Protein AF-A0A530H3G9-F1 (afdb_monomer_lite)

Radius of gyration: 14.87 Å; chains: 1; bounding box: 38×27×35 Å

Structure (mmCIF, N/CA/C/O backbone):
data_AF-A0A530H3G9-F1
#
_entry.id   AF-A0A530H3G9-F1
#
loop_
_atom_site.group_PDB
_atom_site.id
_atom_site.type_symbol
_atom_site.label_atom_id
_atom_site.label_alt_id
_atom_site.label_comp_id
_atom_site.label_asym_id
_atom_site.label_entity_id
_atom_site.label_seq_id
_atom_site.pdbx_PDB_ins_code
_atom_site.Cartn_x
_atom_site.Cartn_y
_atom_site.Cartn_z
_atom_site.occupancy
_atom_site.B_iso_or_equiv
_atom_site.auth_seq_id
_atom_site.auth_comp_id
_atom_site.auth_asym_id
_atom_site.auth_atom_id
_atom_site.pdbx_PDB_model_num
ATOM 1 N N . MET A 1 1 ? 5.678 10.263 -11.731 1.00 62.00 1 MET A N 1
ATOM 2 C CA . MET A 1 1 ? 5.203 8.860 -11.727 1.00 62.00 1 MET A CA 1
ATOM 3 C C . MET A 1 1 ? 6.324 7.965 -11.229 1.00 62.00 1 MET A C 1
ATOM 5 O O . MET A 1 1 ? 7.474 8.250 -11.547 1.00 62.00 1 MET A O 1
ATOM 9 N N . LEU A 1 2 ? 5.999 6.928 -10.451 1.00 82.12 2 LEU A N 1
ATOM 10 C CA . LEU A 1 2 ? 6.955 5.912 -9.997 1.00 82.12 2 LEU A CA 1
ATOM 11 C C . LEU A 1 2 ? 7.537 5.202 -11.234 1.00 82.12 2 LEU A C 1
ATOM 13 O O . LEU A 1 2 ? 6.800 4.539 -11.960 1.00 82.12 2 LEU A O 1
ATOM 17 N N . LYS A 1 3 ? 8.826 5.398 -11.529 1.00 88.44 3 LYS A N 1
ATOM 18 C CA . LYS A 1 3 ? 9.487 4.802 -12.702 1.00 88.44 3 LYS A CA 1
ATOM 19 C C . LYS A 1 3 ? 10.103 3.465 -12.292 1.00 88.44 3 LYS A C 1
ATOM 21 O O . LYS A 1 3 ? 11.010 3.434 -11.471 1.00 88.44 3 LYS A O 1
ATOM 26 N N . SER A 1 4 ? 9.616 2.366 -12.851 1.00 91.06 4 SER A N 1
ATOM 27 C CA . SER A 1 4 ? 10.079 1.018 -12.513 1.00 91.06 4 SER A CA 1
ATOM 28 C C . SER A 1 4 ? 9.763 0.048 -13.648 1.00 91.06 4 SER A C 1
ATOM 30 O O . SER A 1 4 ? 8.804 0.262 -14.388 1.00 91.06 4 SER A O 1
ATOM 32 N N . LYS A 1 5 ? 10.545 -1.029 -13.770 1.00 91.44 5 LYS A N 1
ATOM 33 C CA . LYS A 1 5 ? 10.174 -2.220 -14.547 1.00 91.44 5 LYS A CA 1
ATOM 34 C C . LYS A 1 5 ? 9.008 -2.991 -13.912 1.00 91.44 5 LYS A C 1
ATOM 36 O O . LYS A 1 5 ? 8.311 -3.710 -14.619 1.00 91.44 5 LYS A O 1
ATOM 41 N N . GLY A 1 6 ? 8.808 -2.859 -12.600 1.00 87.06 6 GLY A N 1
ATOM 42 C CA . GLY A 1 6 ? 7.686 -3.456 -11.879 1.00 87.06 6 GLY A CA 1
ATOM 43 C C . GLY A 1 6 ? 6.385 -2.660 -12.029 1.00 87.06 6 GLY A C 1
ATOM 44 O O . GLY A 1 6 ? 6.399 -1.437 -12.175 1.00 87.06 6 GLY A O 1
ATOM 45 N N . LEU A 1 7 ? 5.250 -3.359 -11.948 1.00 89.12 7 LEU A N 1
ATOM 46 C CA . LEU A 1 7 ? 3.914 -2.764 -12.008 1.00 89.12 7 LEU A CA 1
ATOM 47 C C . LEU A 1 7 ? 3.403 -2.435 -10.598 1.00 89.12 7 LEU A C 1
ATOM 49 O O . LEU A 1 7 ? 3.215 -3.327 -9.774 1.00 89.12 7 LEU A O 1
ATOM 53 N N . GLY A 1 8 ? 3.118 -1.160 -10.328 1.00 90.25 8 GLY A N 1
ATOM 54 C CA . GLY A 1 8 ? 2.407 -0.759 -9.112 1.00 90.25 8 GLY A CA 1
ATOM 55 C C . GLY A 1 8 ? 0.927 -1.128 -9.209 1.00 90.25 8 GLY A C 1
ATOM 56 O O . GLY A 1 8 ? 0.159 -0.386 -9.814 1.00 90.25 8 GLY A O 1
ATOM 57 N N . HIS A 1 9 ? 0.531 -2.278 -8.653 1.00 92.69 9 HIS A N 1
ATOM 58 C CA . HIS A 1 9 ? -0.836 -2.805 -8.792 1.00 92.69 9 HIS A CA 1
ATOM 59 C C . HIS A 1 9 ? -1.664 -2.805 -7.493 1.00 92.69 9 HIS A C 1
ATOM 61 O O . HIS A 1 9 ? -2.870 -3.077 -7.531 1.00 92.69 9 HIS A O 1
ATOM 67 N N . ASN A 1 10 ? -1.046 -2.459 -6.362 1.00 94.69 10 ASN A N 1
ATOM 68 C CA . ASN A 1 10 ? -1.729 -2.309 -5.079 1.00 94.69 10 ASN A CA 1
ATOM 69 C C . ASN A 1 10 ? -2.617 -1.059 -5.099 1.00 94.69 10 ASN A C 1
ATOM 71 O O . ASN A 1 10 ? -2.211 -0.007 -5.592 1.00 94.69 10 ASN A O 1
ATOM 75 N N . LYS A 1 11 ? -3.830 -1.177 -4.558 1.00 96.12 11 LYS A N 1
ATOM 76 C CA . LYS A 1 11 ? -4.822 -0.097 -4.498 1.00 96.12 11 LYS A CA 1
ATOM 77 C C . LYS A 1 11 ? -5.249 0.039 -3.051 1.00 96.12 11 LYS A C 1
ATOM 79 O O . LYS A 1 11 ? -5.915 -0.850 -2.529 1.00 96.12 11 LYS A O 1
ATOM 84 N N . PHE A 1 12 ? -4.814 1.106 -2.393 1.00 97.12 12 PHE A N 1
ATOM 85 C CA . PHE A 1 12 ? -5.149 1.328 -0.997 1.00 97.12 12 PHE A CA 1
ATOM 86 C C . PHE A 1 12 ? -5.112 2.808 -0.624 1.00 97.12 12 PHE A C 1
ATOM 88 O O . PHE A 1 12 ? -4.475 3.619 -1.296 1.00 97.12 12 PHE A O 1
ATOM 95 N N . VAL A 1 13 ? -5.773 3.133 0.483 1.00 97.25 13 VAL A N 1
ATOM 96 C CA . VAL A 1 13 ? -5.735 4.432 1.153 1.00 97.25 13 VAL A CA 1
ATOM 97 C C . VAL A 1 13 ? -5.529 4.178 2.638 1.00 97.25 13 VAL A C 1
ATOM 99 O O . VAL A 1 13 ? -6.323 3.476 3.262 1.00 97.25 13 VAL A O 1
ATOM 102 N N . VAL A 1 14 ? -4.467 4.747 3.204 1.00 98.12 14 VAL A N 1
ATOM 103 C CA . VAL A 1 14 ? -4.241 4.745 4.653 1.00 98.12 14 VAL A CA 1
ATOM 104 C C . VAL A 1 14 ? -4.884 5.992 5.240 1.00 98.12 14 VAL A C 1
ATOM 106 O O . VAL A 1 14 ? -4.514 7.109 4.881 1.00 98.12 14 VAL A O 1
ATOM 109 N N . VAL A 1 15 ? -5.821 5.803 6.162 1.00 97.88 15 VAL A N 1
ATOM 110 C CA . VAL A 1 15 ? -6.429 6.892 6.927 1.00 97.88 15 VAL A CA 1
ATOM 111 C C . VAL A 1 15 ? -5.671 7.016 8.241 1.00 97.88 15 VAL A C 1
ATOM 113 O O . VAL A 1 15 ? -5.586 6.056 9.011 1.00 97.88 15 VAL A O 1
ATOM 116 N N . SER A 1 16 ? -5.083 8.189 8.466 1.00 97.56 16 SER A N 1
ATOM 117 C CA . SER A 1 16 ? -4.332 8.503 9.683 1.00 97.56 16 SER A CA 1
ATOM 118 C C . SER A 1 16 ? -5.034 9.604 10.470 1.00 97.56 16 SER A C 1
ATOM 120 O O . SER A 1 16 ? -5.546 10.550 9.875 1.00 97.56 16 SER A O 1
ATOM 122 N N . GLU A 1 17 ? -5.019 9.490 11.792 1.00 97.06 17 GLU A N 1
ATOM 123 C CA . GLU A 1 17 ? -5.520 10.487 12.741 1.00 97.06 17 GLU A CA 1
ATOM 124 C C . GLU A 1 17 ? -4.336 10.924 13.605 1.00 97.06 17 GLU A C 1
ATOM 126 O O . GLU A 1 17 ? -3.624 10.073 14.136 1.00 97.06 17 GLU A O 1
ATOM 131 N N . ASP A 1 18 ? -4.064 12.230 13.670 1.00 95.94 18 ASP A N 1
ATOM 132 C CA . ASP A 1 18 ? -2.904 12.802 14.377 1.00 95.94 18 ASP A CA 1
ATOM 133 C C . ASP A 1 18 ? -1.550 12.177 13.986 1.00 95.94 18 ASP A C 1
ATOM 135 O O . ASP A 1 18 ? -0.632 12.045 14.789 1.00 95.94 18 ASP A O 1
ATOM 139 N N . GLY A 1 19 ? -1.421 11.786 12.713 1.00 94.38 19 GLY A N 1
ATOM 140 C CA . GLY A 1 19 ? -0.220 11.145 12.167 1.00 94.38 19 GLY A CA 1
ATOM 141 C C . GLY A 1 19 ? -0.169 9.625 12.348 1.00 94.38 19 GLY A C 1
ATOM 142 O O . GLY A 1 19 ? 0.637 8.973 11.681 1.00 94.38 19 GLY A O 1
ATOM 143 N N . GLU A 1 20 ? -1.072 9.056 13.148 1.00 97.69 20 GLU A N 1
ATOM 144 C CA . GLU A 1 20 ? -1.127 7.628 13.445 1.00 97.69 20 GLU A CA 1
ATOM 145 C C . GLU A 1 20 ? -2.085 6.893 12.496 1.00 97.69 20 GLU A C 1
ATOM 147 O O . GLU A 1 20 ? -3.254 7.276 12.387 1.00 97.69 20 GLU A O 1
ATOM 152 N N . PRO A 1 21 ? -1.648 5.823 11.809 1.00 98.31 21 PRO A N 1
ATOM 153 C CA . PRO A 1 21 ? -2.507 5.059 10.910 1.00 98.31 21 PRO A CA 1
ATOM 154 C C . PRO A 1 21 ? -3.582 4.301 11.704 1.00 98.31 21 PRO A C 1
ATOM 156 O O . PRO A 1 21 ? -3.274 3.512 12.595 1.00 98.31 21 PRO A O 1
ATOM 159 N N . LYS A 1 22 ? -4.858 4.528 11.372 1.00 98.12 22 LYS A N 1
ATOM 160 C CA . LYS A 1 22 ? -6.005 3.940 12.090 1.00 98.12 22 LYS A CA 1
ATOM 161 C C . LYS A 1 22 ? -6.776 2.925 11.271 1.00 98.12 22 LYS A C 1
ATOM 163 O O . LYS A 1 22 ? -7.262 1.937 11.810 1.00 98.12 22 LYS A O 1
ATOM 168 N N . LYS A 1 23 ? -6.937 3.206 9.980 1.00 97.75 23 LYS A N 1
ATOM 169 C CA . LYS A 1 23 ? -7.783 2.423 9.082 1.00 97.75 23 LYS A CA 1
ATOM 170 C C . LYS A 1 23 ? -7.111 2.324 7.730 1.00 97.75 23 LYS A C 1
ATOM 172 O O . LYS A 1 23 ? -6.372 3.223 7.317 1.00 97.75 23 LYS A O 1
ATOM 177 N N . VAL A 1 24 ? -7.411 1.254 7.017 1.00 98.00 24 VAL A N 1
ATOM 178 C CA . VAL A 1 24 ? -7.047 1.134 5.613 1.00 98.00 24 VAL A CA 1
ATOM 179 C C . VAL A 1 24 ? -8.279 0.807 4.798 1.00 98.00 24 VAL A C 1
ATOM 181 O O . VAL A 1 24 ? -9.103 -0.020 5.182 1.00 98.00 24 VAL A O 1
ATOM 184 N N . TRP A 1 25 ? -8.384 1.459 3.650 1.00 97.38 25 TRP A N 1
ATOM 185 C CA . TRP A 1 25 ? -9.241 0.995 2.579 1.00 97.38 25 TRP A CA 1
ATOM 186 C C . TRP A 1 25 ? -8.377 0.325 1.517 1.00 97.38 25 TRP A C 1
ATOM 188 O O . TRP A 1 25 ? -7.383 0.905 1.089 1.00 97.38 25 TRP A O 1
ATOM 198 N N . THR A 1 26 ? -8.715 -0.891 1.104 1.00 97.50 26 THR A N 1
ATOM 199 C CA . THR A 1 26 ? -7.961 -1.655 0.097 1.00 97.50 26 THR A CA 1
ATOM 200 C C . THR A 1 26 ? -8.897 -2.542 -0.717 1.00 97.50 26 THR A C 1
ATOM 202 O O . THR A 1 26 ? -10.049 -2.736 -0.342 1.00 97.50 26 THR A O 1
ATOM 205 N N . GLY A 1 27 ? -8.440 -3.092 -1.837 1.00 96.12 27 GLY A N 1
ATOM 206 C CA . GLY A 1 27 ? -9.229 -4.027 -2.634 1.00 96.12 27 GLY A CA 1
ATOM 207 C C . GLY A 1 27 ? -8.878 -3.983 -4.113 1.00 96.12 27 GLY A C 1
ATOM 208 O O . GLY A 1 27 ? -7.744 -3.700 -4.500 1.00 96.12 27 GLY A O 1
ATOM 209 N N . SER A 1 28 ? -9.865 -4.278 -4.957 1.00 96.75 28 SER A N 1
ATOM 210 C CA . SER A 1 28 ? -9.699 -4.250 -6.413 1.00 96.75 28 SER A CA 1
ATOM 211 C C . SER A 1 28 ? -10.034 -2.889 -7.028 1.00 96.75 28 SER A C 1
ATOM 213 O O . SER A 1 28 ? -9.692 -2.647 -8.186 1.00 96.75 28 SER A O 1
ATOM 215 N N . THR A 1 29 ? -10.690 -1.994 -6.287 1.00 95.31 29 THR A N 1
ATOM 216 C CA . THR A 1 29 ? -11.219 -0.726 -6.808 1.00 95.31 29 THR A CA 1
ATOM 217 C C . THR A 1 29 ? -10.124 0.283 -7.163 1.00 95.31 29 THR A C 1
ATOM 219 O O . THR A 1 29 ? -9.335 0.705 -6.320 1.00 95.31 29 THR A O 1
ATOM 222 N N . ASN A 1 30 ? -10.117 0.722 -8.423 1.00 94.31 30 ASN A N 1
ATOM 223 C CA . ASN A 1 30 ? -9.335 1.872 -8.876 1.00 94.31 30 ASN A CA 1
ATOM 224 C C . ASN A 1 30 ? -10.060 3.179 -8.523 1.00 94.31 30 ASN A C 1
ATOM 226 O O . ASN A 1 30 ? -11.247 3.319 -8.808 1.00 94.31 30 ASN A O 1
ATOM 230 N N . TRP A 1 31 ? -9.346 4.170 -7.983 1.00 91.31 31 TRP A N 1
ATOM 231 C CA . TRP A 1 31 ? -9.872 5.528 -7.776 1.00 91.31 31 TRP A CA 1
ATOM 232 C C . TRP A 1 31 ? -9.818 6.357 -9.062 1.00 91.31 31 TRP A C 1
ATOM 234 O O . TRP A 1 31 ? -9.062 7.314 -9.209 1.00 91.31 31 TRP A O 1
ATOM 244 N N . SER A 1 32 ? -10.638 5.948 -10.021 1.00 92.88 32 SER A N 1
ATOM 245 C CA . SER A 1 32 ? -10.903 6.664 -11.263 1.00 92.88 32 SER A CA 1
ATOM 246 C C . SER A 1 32 ? -12.399 6.627 -11.554 1.00 92.88 32 SER A C 1
ATOM 248 O O . SER A 1 32 ? -13.110 5.757 -11.055 1.00 92.88 32 SER A O 1
ATOM 250 N N . THR A 1 33 ? -12.892 7.534 -12.399 1.00 95.88 33 THR A N 1
ATOM 251 C CA . THR A 1 33 ? -14.308 7.544 -12.805 1.00 95.88 33 THR A CA 1
ATOM 252 C C . THR A 1 33 ? -14.751 6.191 -13.363 1.00 95.88 33 THR A C 1
ATOM 254 O O . THR A 1 33 ? -15.815 5.697 -13.015 1.00 95.88 33 THR A O 1
ATOM 257 N N . THR A 1 34 ? -13.918 5.539 -14.175 1.00 94.88 34 THR A N 1
ATOM 258 C CA . THR A 1 34 ? -14.227 4.209 -14.716 1.00 94.88 34 THR A CA 1
ATOM 259 C C . THR A 1 34 ? -14.153 3.114 -13.650 1.00 94.88 34 THR A C 1
ATOM 261 O O . THR A 1 34 ? -15.019 2.246 -13.604 1.00 94.88 34 THR A O 1
ATOM 264 N N . GLY A 1 35 ? -13.170 3.167 -12.746 1.00 93.38 35 GLY A N 1
ATOM 265 C CA . GLY A 1 35 ? -13.065 2.219 -11.635 1.00 93.38 35 GLY A CA 1
ATOM 266 C C . GLY A 1 35 ? -14.241 2.288 -10.658 1.00 93.38 35 GLY A C 1
ATOM 267 O O . GLY A 1 35 ? -14.625 1.264 -10.106 1.00 93.38 35 GLY A O 1
ATOM 268 N N . LEU A 1 36 ? -14.829 3.474 -10.470 1.00 91.81 36 LEU A N 1
ATOM 269 C CA . LEU A 1 36 ? -15.950 3.698 -9.554 1.00 91.81 36 LEU A CA 1
ATOM 270 C C . LEU A 1 36 ? -17.327 3.517 -10.206 1.00 91.81 36 LEU A C 1
ATOM 272 O O . LEU A 1 36 ? -18.264 3.110 -9.527 1.00 91.81 36 LEU A O 1
ATOM 276 N N . CYS A 1 37 ? -17.474 3.845 -11.492 1.00 94.94 37 CYS A N 1
ATOM 277 C CA . CYS A 1 37 ? -18.792 3.930 -12.130 1.00 94.94 37 CYS A CA 1
ATOM 278 C C . CYS A 1 37 ? -19.048 2.859 -13.195 1.00 94.94 37 CYS A C 1
ATOM 280 O O . CYS A 1 37 ? -20.193 2.710 -13.615 1.00 94.94 37 CYS A O 1
ATOM 282 N N . THR A 1 38 ? -18.023 2.146 -13.678 1.00 96.12 38 THR A N 1
ATOM 283 C CA . THR A 1 38 ? -18.183 1.241 -14.835 1.00 96.12 38 THR A CA 1
ATOM 284 C C . THR A 1 38 ? -17.610 -0.157 -14.635 1.00 96.12 38 THR A C 1
ATOM 286 O O . THR A 1 38 ? -17.738 -0.988 -15.528 1.00 96.12 38 THR A O 1
ATOM 289 N N . GLN A 1 39 ? -16.933 -0.424 -13.522 1.00 95.19 39 GLN A N 1
ATOM 290 C CA . GLN A 1 39 ? -16.287 -1.708 -13.261 1.00 95.19 39 GLN A CA 1
ATOM 291 C C . GLN A 1 39 ? -16.904 -2.382 -12.028 1.00 95.19 39 GLN A C 1
ATOM 293 O O . GLN A 1 39 ? -17.406 -1.718 -11.122 1.00 95.19 39 GLN A O 1
ATOM 298 N N . VAL A 1 40 ? -16.885 -3.717 -12.012 1.00 95.56 40 VAL A N 1
ATOM 299 C CA . VAL A 1 40 ? -17.272 -4.503 -10.836 1.00 95.56 40 VAL A CA 1
ATOM 300 C C . VAL A 1 40 ? -16.033 -4.680 -9.970 1.00 95.56 40 VAL A C 1
ATOM 302 O O . VAL A 1 40 ? -15.177 -5.518 -10.255 1.00 95.56 40 VAL A O 1
ATOM 305 N N . ASN A 1 41 ? -15.940 -3.878 -8.915 1.00 95.06 41 ASN A N 1
ATOM 306 C CA . ASN A 1 41 ? -14.826 -3.904 -7.980 1.00 95.06 41 ASN A CA 1
ATOM 307 C C . ASN A 1 41 ? -15.347 -4.001 -6.549 1.00 95.06 41 ASN A C 1
ATOM 309 O O . ASN A 1 41 ? -16.504 -3.707 -6.251 1.00 95.06 41 ASN A O 1
ATOM 313 N N . ASN A 1 42 ? -14.455 -4.388 -5.650 1.00 95.19 42 ASN A N 1
ATOM 314 C CA . ASN A 1 42 ? -14.697 -4.422 -4.222 1.00 95.19 42 ASN A CA 1
ATOM 315 C C . ASN A 1 42 ? -13.686 -3.529 -3.500 1.00 95.19 42 ASN A C 1
ATOM 317 O O . ASN A 1 42 ? -12.503 -3.477 -3.854 1.00 95.19 42 ASN A O 1
ATOM 321 N N . GLY A 1 43 ? -14.165 -2.886 -2.442 1.00 94.31 43 GLY A N 1
ATOM 322 C CA . GLY A 1 43 ? -13.341 -2.244 -1.430 1.00 94.31 43 GLY A CA 1
ATOM 323 C C . GLY A 1 43 ? -13.595 -2.894 -0.076 1.00 94.31 43 GLY A C 1
AT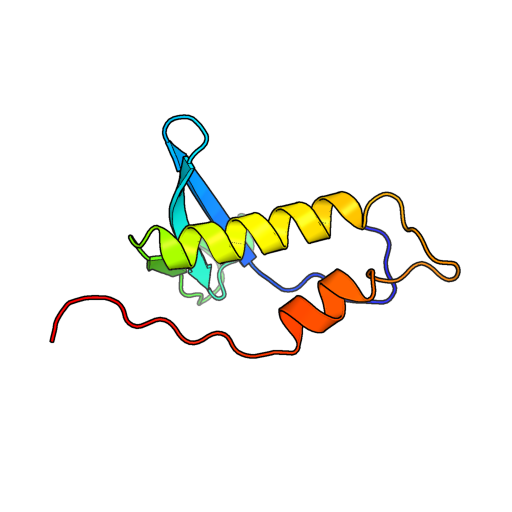OM 324 O O . GLY A 1 43 ? -14.715 -3.302 0.224 1.00 94.31 43 GLY A O 1
ATOM 325 N N . LEU A 1 44 ? -12.548 -2.990 0.726 1.00 95.56 44 LEU A N 1
ATOM 326 C CA . LEU A 1 44 ? -12.565 -3.434 2.108 1.00 95.56 44 LEU A CA 1
ATOM 327 C C . LEU A 1 44 ? -12.116 -2.258 2.960 1.00 95.56 44 LEU A C 1
ATOM 329 O O . LEU A 1 44 ? -11.008 -1.756 2.774 1.00 95.56 44 LEU A O 1
ATOM 333 N N . LEU A 1 45 ? -12.972 -1.830 3.883 1.00 96.31 45 LEU A N 1
ATOM 334 C CA . LEU A 1 45 ? -12.570 -0.968 4.985 1.00 96.31 45 LEU A CA 1
ATOM 335 C C . LEU A 1 45 ? -12.162 -1.869 6.150 1.00 96.31 45 LEU A C 1
ATOM 337 O O . LEU A 1 45 ? -12.967 -2.670 6.617 1.00 96.31 45 LEU A O 1
ATOM 341 N N . ILE A 1 46 ? -10.918 -1.740 6.598 1.00 96.31 46 ILE A N 1
ATOM 342 C CA . ILE A 1 46 ? -10.389 -2.462 7.754 1.00 96.31 46 ILE A CA 1
ATOM 343 C C . ILE A 1 46 ? -10.037 -1.426 8.818 1.00 96.31 46 ILE A C 1
ATOM 345 O O . ILE A 1 46 ? -9.129 -0.611 8.632 1.00 96.31 46 ILE A O 1
ATOM 349 N N . GLU A 1 47 ? -10.782 -1.451 9.920 1.00 96.00 47 GLU A N 1
ATOM 350 C CA . GLU A 1 47 ? -10.627 -0.538 11.056 1.00 96.00 47 GLU A CA 1
ATOM 351 C C . GLU A 1 47 ? -9.732 -1.161 12.131 1.00 96.00 47 GLU A C 1
ATOM 353 O O . GLU A 1 47 ? -10.167 -1.452 13.241 1.00 96.00 47 GLU A O 1
ATOM 358 N N . ASP A 1 48 ? -8.473 -1.402 11.770 1.00 96.25 48 ASP A N 1
ATOM 359 C CA . ASP A 1 48 ? -7.466 -1.980 12.655 1.00 96.25 48 ASP A CA 1
ATOM 360 C C . ASP A 1 48 ? -6.130 -1.243 12.492 1.00 96.25 48 ASP A C 1
ATOM 362 O O . ASP A 1 48 ? -5.605 -1.103 11.380 1.00 96.25 48 ASP A O 1
ATOM 366 N N . ALA A 1 49 ? -5.572 -0.774 13.610 1.00 96.31 49 ALA A N 1
ATOM 367 C CA . ALA A 1 49 ? -4.358 0.037 13.612 1.00 96.31 49 ALA A CA 1
ATOM 368 C C . ALA A 1 49 ? -3.111 -0.754 13.183 1.00 96.31 49 ALA A C 1
ATOM 370 O O . ALA A 1 49 ? -2.233 -0.194 12.528 1.00 96.31 49 ALA A O 1
ATOM 371 N N . ALA A 1 50 ? -3.023 -2.052 13.498 1.00 96.56 50 ALA A N 1
ATOM 372 C CA . ALA A 1 50 ? -1.879 -2.876 13.112 1.00 96.56 50 ALA A CA 1
ATOM 373 C C . ALA A 1 50 ? -1.879 -3.145 11.602 1.00 96.56 50 ALA A C 1
ATOM 375 O O . ALA A 1 50 ? -0.837 -3.035 10.946 1.00 96.56 50 ALA A O 1
ATOM 376 N N . VAL A 1 51 ? -3.054 -3.415 11.026 1.00 97.25 51 VAL A N 1
ATOM 377 C CA . VAL A 1 51 ? -3.205 -3.535 9.570 1.00 97.25 51 VAL A CA 1
ATOM 378 C C . VAL A 1 51 ? -2.888 -2.204 8.891 1.00 97.25 51 VAL A C 1
ATOM 380 O O . VAL A 1 51 ? -2.090 -2.163 7.952 1.00 97.25 51 VAL A O 1
ATOM 383 N N . ALA A 1 52 ? -3.458 -1.098 9.376 1.00 98.00 52 ALA A N 1
ATOM 384 C CA . ALA A 1 52 ? -3.220 0.227 8.809 1.00 98.00 52 ALA A CA 1
ATOM 385 C C . ALA A 1 52 ? -1.734 0.625 8.868 1.00 98.00 52 ALA A C 1
ATOM 387 O O . ALA A 1 52 ? -1.200 1.162 7.894 1.00 98.00 52 ALA A O 1
ATOM 388 N N . ALA A 1 53 ? -1.039 0.306 9.964 1.00 97.62 53 ALA A N 1
ATOM 389 C CA . ALA A 1 53 ? 0.395 0.539 10.114 1.00 97.62 53 ALA A CA 1
ATOM 390 C C . ALA A 1 53 ? 1.230 -0.233 9.083 1.00 97.62 53 ALA A C 1
ATOM 392 O O . ALA A 1 53 ? 2.203 0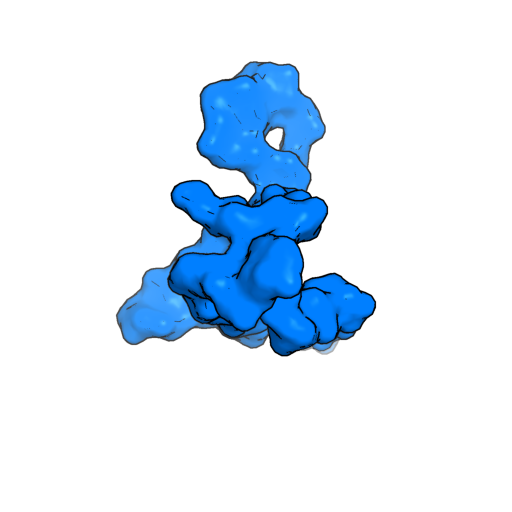.304 8.549 1.00 97.62 53 ALA A O 1
ATOM 393 N N . HIS A 1 54 ? 0.838 -1.461 8.736 1.00 97.50 54 HIS A N 1
ATOM 394 C CA . HIS A 1 54 ? 1.521 -2.205 7.681 1.00 97.50 54 HIS A CA 1
ATOM 395 C C . HIS A 1 54 ? 1.367 -1.539 6.306 1.00 97.50 54 HIS A C 1
ATOM 397 O O . HIS A 1 54 ? 2.361 -1.334 5.607 1.00 97.50 54 HIS A O 1
ATOM 403 N N . PHE A 1 55 ? 0.154 -1.122 5.935 1.00 98.00 55 PHE A N 1
ATOM 404 C CA . PHE A 1 55 ? -0.055 -0.384 4.684 1.00 98.00 55 PHE A CA 1
ATOM 405 C C . PHE A 1 55 ? 0.666 0.970 4.680 1.00 98.00 55 PHE A C 1
ATOM 407 O O . PHE A 1 55 ? 1.184 1.386 3.642 1.00 98.00 55 PHE A O 1
ATOM 414 N N . ARG A 1 56 ? 0.777 1.639 5.837 1.00 98.25 56 ARG A N 1
ATOM 415 C CA . ARG A 1 56 ? 1.586 2.857 5.973 1.00 98.25 56 ARG A CA 1
ATOM 416 C C . ARG A 1 56 ? 3.064 2.588 5.691 1.00 98.25 56 ARG A C 1
ATOM 418 O O . ARG A 1 56 ? 3.666 3.307 4.899 1.00 98.25 56 ARG A O 1
ATOM 425 N N . LYS A 1 57 ? 3.628 1.527 6.271 1.00 97.69 57 LYS A N 1
ATOM 426 C CA . LYS A 1 57 ? 5.006 1.101 5.995 1.00 97.69 57 LYS A CA 1
ATOM 427 C C . LYS A 1 57 ? 5.218 0.830 4.499 1.00 97.69 57 LYS A C 1
ATOM 429 O O . LYS A 1 57 ? 6.226 1.255 3.939 1.00 97.69 57 LYS A O 1
ATOM 434 N N . ASN A 1 58 ? 4.271 0.156 3.842 1.00 96.56 58 ASN A N 1
ATOM 435 C CA . ASN A 1 58 ? 4.344 -0.107 2.403 1.00 96.56 58 ASN A CA 1
ATOM 436 C C . ASN A 1 58 ? 4.341 1.195 1.580 1.00 96.56 58 ASN A C 1
ATOM 438 O O . ASN A 1 58 ? 5.142 1.348 0.657 1.00 96.56 58 ASN A O 1
ATOM 442 N N . TRP A 1 59 ? 3.508 2.172 1.955 1.00 96.31 59 TRP A N 1
ATOM 443 C CA . TRP A 1 59 ? 3.525 3.509 1.355 1.00 96.31 59 TRP A CA 1
ATOM 444 C C . TRP A 1 59 ? 4.874 4.217 1.519 1.00 96.31 59 TRP A C 1
ATOM 446 O O . TRP A 1 59 ? 5.386 4.797 0.560 1.00 96.31 59 TRP A O 1
ATOM 456 N N . ASP A 1 60 ? 5.479 4.144 2.703 1.00 96.94 60 ASP A N 1
ATOM 457 C CA . ASP A 1 60 ? 6.780 4.765 2.955 1.00 96.94 60 ASP A CA 1
ATOM 458 C C . ASP A 1 60 ? 7.885 4.114 2.092 1.00 96.94 60 ASP A C 1
ATOM 460 O O . ASP A 1 60 ? 8.712 4.824 1.516 1.00 96.94 60 ASP A O 1
ATOM 464 N N . LEU A 1 61 ? 7.845 2.787 1.895 1.00 96.00 61 LEU A N 1
ATOM 465 C CA . LEU A 1 61 ? 8.733 2.067 0.967 1.00 96.00 61 LEU A CA 1
ATOM 466 C C . LEU A 1 61 ? 8.509 2.470 -0.502 1.00 96.00 61 LEU A C 1
ATOM 468 O O . LEU A 1 61 ? 9.471 2.625 -1.256 1.00 96.00 61 LEU A O 1
ATOM 472 N N . LEU A 1 62 ? 7.253 2.669 -0.917 1.00 95.00 62 LEU A N 1
ATOM 473 C CA . LEU A 1 62 ? 6.911 3.158 -2.259 1.00 95.00 62 LEU A CA 1
ATOM 474 C C . LEU A 1 62 ? 7.428 4.581 -2.495 1.00 95.00 62 LEU A C 1
ATOM 476 O O . LEU A 1 62 ? 7.981 4.865 -3.559 1.00 95.00 62 LEU A O 1
ATOM 480 N N . LYS A 1 63 ? 7.275 5.467 -1.506 1.00 93.94 63 LYS A N 1
ATOM 481 C CA . LYS A 1 63 ? 7.810 6.833 -1.541 1.00 93.94 63 LYS A CA 1
ATOM 482 C C . LYS A 1 63 ? 9.334 6.813 -1.647 1.00 93.94 63 LYS A C 1
ATOM 484 O O . LYS A 1 63 ? 9.885 7.553 -2.456 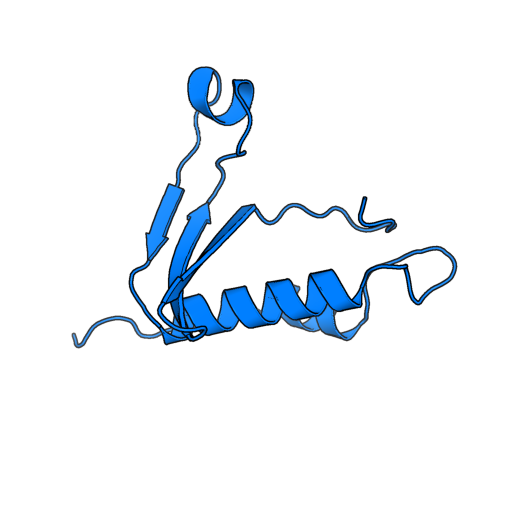1.00 93.94 63 LYS A O 1
ATOM 489 N N . ASP A 1 64 ? 9.999 5.955 -0.876 1.00 93.75 64 ASP A N 1
ATOM 490 C CA . ASP A 1 64 ? 11.455 5.794 -0.897 1.00 93.75 64 ASP A CA 1
ATOM 491 C C . ASP A 1 64 ? 11.985 5.249 -2.237 1.00 93.75 64 ASP A C 1
ATOM 493 O O . ASP A 1 64 ? 13.097 5.573 -2.649 1.00 93.75 64 ASP A O 1
ATOM 497 N N . ALA A 1 65 ? 11.180 4.471 -2.966 1.00 92.81 65 ALA A N 1
ATOM 498 C CA . ALA A 1 65 ? 11.522 3.975 -4.298 1.00 92.81 65 ALA A CA 1
ATOM 499 C C . ALA A 1 65 ? 11.447 5.048 -5.412 1.00 92.81 65 ALA A C 1
ATOM 501 O O . ALA A 1 65 ? 11.716 4.734 -6.575 1.00 92.81 65 ALA A O 1
ATOM 502 N N . SER A 1 66 ? 11.083 6.297 -5.088 1.00 91.50 66 SER A N 1
ATOM 503 C CA . SER A 1 66 ? 11.025 7.422 -6.025 1.00 91.50 66 SER A CA 1
ATOM 504 C C . SER A 1 66 ? 11.892 8.604 -5.551 1.00 91.50 66 SER A C 1
ATOM 506 O O . SER A 1 66 ? 11.645 9.134 -4.469 1.00 91.50 66 SER A O 1
ATOM 508 N N . PRO A 1 67 ? 12.825 9.124 -6.372 1.00 93.00 67 PRO A N 1
ATOM 509 C CA . PRO A 1 67 ? 13.177 8.656 -7.714 1.00 93.00 67 PRO A CA 1
ATOM 510 C C . PRO A 1 67 ? 13.814 7.251 -7.689 1.00 93.00 67 PRO A C 1
ATOM 512 O O . PRO A 1 67 ? 14.227 6.791 -6.624 1.00 93.00 67 PRO A O 1
ATOM 515 N N . PRO A 1 68 ? 13.896 6.555 -8.839 1.00 92.56 68 PRO A N 1
ATOM 516 C CA . PRO A 1 68 ? 14.437 5.200 -8.883 1.00 92.56 68 PRO A CA 1
ATOM 517 C C . PRO A 1 68 ? 15.877 5.161 -8.378 1.00 92.56 68 PRO A C 1
ATOM 519 O O . PRO A 1 68 ? 16.697 5.992 -8.763 1.00 92.56 68 PRO A O 1
ATOM 522 N N . LYS A 1 69 ? 16.185 4.161 -7.553 1.00 92.50 69 LYS A N 1
ATOM 523 C CA . LYS A 1 69 ? 17.519 3.954 -6.964 1.00 92.50 69 LYS A CA 1
ATOM 524 C C . LYS A 1 69 ? 18.370 2.921 -7.714 1.00 92.50 69 LYS A C 1
ATOM 526 O O . LYS A 1 69 ? 19.433 2.539 -7.241 1.00 92.50 69 LYS A O 1
ATOM 531 N N . THR A 1 70 ? 17.883 2.426 -8.849 1.00 90.06 70 THR A N 1
ATOM 532 C CA . THR A 1 70 ? 18.502 1.364 -9.655 1.00 90.06 70 THR A CA 1
ATOM 533 C C . THR A 1 70 ? 18.506 1.746 -11.137 1.00 90.06 70 THR A C 1
ATOM 535 O O . THR A 1 70 ? 17.653 2.522 -11.576 1.00 90.06 70 THR A O 1
ATOM 538 N N . ASP A 1 71 ? 19.454 1.201 -11.906 1.00 91.69 71 ASP A N 1
ATOM 539 C CA . ASP A 1 71 ? 19.525 1.331 -13.367 1.00 91.69 71 ASP A CA 1
ATOM 540 C C . ASP A 1 71 ? 19.752 -0.059 -14.003 1.00 91.69 71 ASP A C 1
ATOM 542 O O . ASP A 1 71 ? 20.766 -0.696 -13.709 1.00 91.69 71 ASP A O 1
ATOM 546 N N . PRO A 1 72 ? 18.812 -0.590 -14.808 1.00 92.12 72 PRO A N 1
ATOM 547 C CA . PRO A 1 72 ? 17.534 0.015 -15.177 1.00 92.12 72 PR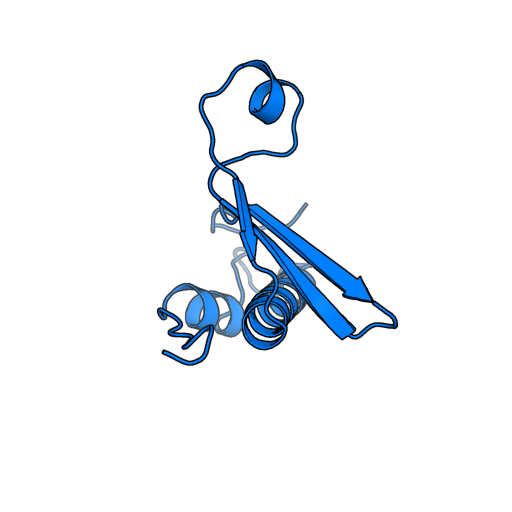O A CA 1
ATOM 548 C C . PRO A 1 72 ? 16.597 0.181 -13.975 1.00 92.12 72 PRO A C 1
ATOM 550 O O . PRO A 1 72 ? 16.579 -0.651 -13.070 1.00 92.12 72 PRO A O 1
ATOM 553 N N . ALA A 1 73 ? 15.785 1.241 -14.009 1.00 93.94 73 ALA A N 1
ATOM 554 C CA . ALA A 1 73 ? 14.848 1.587 -12.941 1.00 93.94 73 ALA A CA 1
ATOM 555 C C . ALA A 1 73 ? 13.961 0.402 -12.525 1.00 93.94 73 ALA A C 1
ATOM 557 O O . ALA A 1 73 ? 13.229 -0.160 -13.343 1.00 93.94 73 ALA A O 1
ATOM 558 N N . ASN A 1 74 ? 13.998 0.053 -11.242 1.00 93.56 74 ASN A N 1
ATOM 559 C CA . ASN A 1 74 ? 13.208 -1.006 -10.624 1.00 93.56 74 ASN A CA 1
ATOM 560 C C . ASN A 1 74 ? 12.837 -0.646 -9.172 1.00 93.56 74 ASN A C 1
ATOM 562 O O . ASN A 1 74 ? 13.403 0.283 -8.591 1.00 93.56 74 ASN A O 1
ATOM 566 N N . PHE A 1 75 ? 11.913 -1.399 -8.572 1.00 93.69 75 PHE A N 1
ATOM 567 C CA . PHE A 1 75 ? 11.596 -1.290 -7.146 1.00 93.69 75 PHE A CA 1
ATOM 568 C C . PHE A 1 75 ? 12.790 -1.679 -6.269 1.00 93.69 75 PHE A C 1
ATOM 570 O O . PHE A 1 75 ? 13.656 -2.457 -6.672 1.00 93.69 75 PHE A O 1
ATOM 577 N N . THR A 1 76 ? 12.848 -1.112 -5.062 1.00 94.25 76 THR A N 1
ATOM 578 C CA . THR A 1 76 ? 13.918 -1.416 -4.106 1.00 94.25 76 THR A CA 1
ATOM 579 C C . THR A 1 76 ? 13.781 -2.855 -3.591 1.00 94.25 76 THR A C 1
ATOM 581 O O . THR A 1 76 ? 12.657 -3.348 -3.465 1.00 94.25 76 THR A O 1
ATOM 584 N N . PRO A 1 77 ? 14.887 -3.532 -3.226 1.00 95.00 77 PRO A N 1
ATOM 585 C CA . PRO A 1 77 ? 14.819 -4.872 -2.638 1.00 95.00 77 PRO A CA 1
ATOM 586 C C . PRO A 1 77 ? 13.917 -4.944 -1.399 1.00 95.00 77 PRO A C 1
ATOM 588 O O . PRO A 1 77 ? 13.209 -5.926 -1.214 1.00 95.00 77 PRO A O 1
ATOM 591 N N . ALA A 1 78 ? 13.895 -3.883 -0.583 1.00 95.44 78 ALA A N 1
ATOM 592 C CA . ALA A 1 78 ? 13.039 -3.799 0.598 1.00 95.44 78 ALA A CA 1
ATOM 593 C C . ALA A 1 78 ? 11.543 -3.749 0.246 1.00 95.44 78 ALA A C 1
ATOM 595 O O . ALA A 1 78 ? 10.750 -4.429 0.891 1.00 95.44 78 ALA A O 1
ATOM 596 N N . LEU A 1 79 ? 11.158 -2.984 -0.784 1.00 95.19 79 LEU A N 1
ATOM 597 C CA . LEU A 1 79 ? 9.773 -2.936 -1.262 1.00 95.19 79 LEU A CA 1
ATOM 598 C C . LEU A 1 79 ? 9.336 -4.287 -1.845 1.00 95.19 79 LEU A C 1
ATOM 600 O O . LEU A 1 79 ? 8.231 -4.743 -1.565 1.00 95.19 79 LEU A O 1
ATOM 604 N N . ILE A 1 80 ? 10.210 -4.936 -2.620 1.00 94.88 80 ILE A N 1
ATOM 605 C CA . ILE A 1 80 ? 9.946 -6.264 -3.192 1.00 94.88 80 ILE A CA 1
ATOM 606 C C . ILE A 1 80 ? 9.756 -7.293 -2.069 1.00 94.88 80 ILE A C 1
ATOM 608 O O . ILE A 1 80 ? 8.725 -7.953 -2.012 1.00 94.88 80 ILE A O 1
ATOM 612 N N . ALA A 1 81 ? 10.695 -7.365 -1.122 1.00 95.69 81 ALA A N 1
ATOM 613 C CA . ALA A 1 81 ? 10.624 -8.308 -0.008 1.00 95.69 81 ALA A CA 1
ATOM 614 C C . ALA A 1 81 ? 9.399 -8.085 0.898 1.00 95.69 81 ALA A C 1
ATOM 616 O O . ALA A 1 81 ? 8.845 -9.044 1.436 1.00 95.69 81 ALA A O 1
ATOM 617 N N . ASP A 1 82 ? 8.963 -6.833 1.086 1.00 95.25 82 ASP A N 1
ATOM 618 C CA . ASP A 1 82 ? 7.749 -6.537 1.850 1.00 95.25 82 ASP A CA 1
ATOM 619 C C . ASP A 1 82 ? 6.488 -7.047 1.131 1.00 95.25 82 ASP A C 1
ATOM 621 O O . ASP A 1 82 ? 5.664 -7.685 1.788 1.00 95.25 82 ASP A O 1
ATOM 625 N N . ASN A 1 83 ? 6.386 -6.837 -0.189 1.00 93.19 83 ASN A N 1
ATOM 626 C CA . ASN A 1 83 ? 5.248 -7.251 -1.022 1.00 93.19 83 ASN A CA 1
ATOM 627 C C . ASN A 1 83 ? 5.177 -8.767 -1.290 1.00 93.19 83 ASN A C 1
ATOM 629 O O . ASN A 1 83 ? 4.075 -9.302 -1.378 1.00 93.19 83 ASN A O 1
ATOM 633 N N . ASP A 1 84 ? 6.312 -9.457 -1.418 1.00 94.50 84 ASP A N 1
ATOM 634 C CA . ASP A 1 84 ? 6.357 -10.885 -1.787 1.00 94.50 84 ASP A CA 1
ATOM 635 C C . ASP A 1 84 ? 6.095 -11.833 -0.603 1.00 94.50 84 ASP A C 1
ATOM 637 O O . ASP A 1 84 ? 5.988 -13.048 -0.776 1.00 94.50 84 ASP A O 1
ATOM 641 N N . ALA A 1 85 ? 5.980 -11.295 0.613 1.00 93.31 85 ALA A N 1
ATOM 642 C CA . ALA A 1 85 ? 5.744 -12.079 1.818 1.00 93.31 85 ALA A CA 1
ATOM 643 C C . ALA A 1 85 ? 4.333 -11.826 2.378 1.00 93.31 85 ALA A C 1
ATOM 645 O O . ALA A 1 85 ? 4.029 -10.678 2.727 1.00 93.31 85 ALA A O 1
ATOM 646 N N . PRO A 1 86 ? 3.494 -12.868 2.557 1.00 94.75 86 PRO A N 1
ATOM 647 C CA . PRO A 1 86 ? 2.165 -12.707 3.138 1.00 94.75 86 PRO A CA 1
ATOM 648 C C . PRO A 1 86 ? 2.257 -12.153 4.561 1.00 94.75 86 PRO A C 1
ATOM 650 O O . PRO A 1 86 ? 3.195 -12.456 5.304 1.00 94.75 86 PRO A O 1
ATOM 653 N N . LYS A 1 87 ? 1.272 -11.339 4.945 1.00 94.19 87 LYS A N 1
ATOM 654 C CA . LYS A 1 87 ? 1.136 -10.819 6.308 1.00 94.19 87 LYS A CA 1
ATOM 655 C C . LYS A 1 87 ? -0.108 -11.408 6.950 1.00 94.19 87 LYS A C 1
ATOM 657 O O . LYS A 1 87 ? -1.179 -11.390 6.348 1.00 94.19 87 LYS A O 1
ATOM 662 N N . THR A 1 88 ? 0.043 -11.881 8.178 1.00 95.06 88 THR A N 1
ATOM 663 C CA . THR A 1 88 ? -1.057 -12.429 8.969 1.00 95.06 88 THR A CA 1
ATOM 664 C C . THR A 1 88 ? -1.342 -11.484 10.121 1.00 95.06 88 THR A C 1
ATOM 666 O O . THR A 1 88 ? -0.430 -11.114 10.859 1.00 95.06 88 THR A O 1
ATOM 669 N N . PHE A 1 89 ? -2.609 -11.121 10.276 1.00 93.25 89 PHE A N 1
ATOM 670 C CA . PHE A 1 89 ? -3.102 -10.324 11.390 1.00 93.25 89 PHE A CA 1
ATOM 671 C C . PHE A 1 89 ? -4.227 -11.094 12.072 1.00 93.25 89 PHE A C 1
ATOM 673 O O . PHE A 1 89 ? -5.082 -11.666 11.396 1.00 93.25 89 PHE A O 1
ATOM 680 N N . THR A 1 90 ? -4.233 -11.085 13.400 1.00 89.81 90 THR A N 1
ATOM 681 C CA . THR A 1 90 ? -5.388 -11.511 14.191 1.00 89.81 90 THR A CA 1
ATOM 682 C C . THR A 1 90 ? -6.169 -10.256 14.542 1.00 89.81 90 THR A C 1
ATOM 684 O O . THR A 1 90 ? -5.648 -9.395 15.246 1.00 89.81 90 THR A O 1
ATOM 687 N N . ILE A 1 91 ? -7.384 -10.137 14.010 1.00 79.62 91 ILE A N 1
ATOM 688 C CA . ILE A 1 91 ? -8.233 -8.953 14.164 1.00 79.62 91 ILE A CA 1
ATOM 689 C C . ILE A 1 91 ? -9.495 -9.372 14.909 1.00 79.62 91 ILE A C 1
ATOM 691 O O . ILE A 1 91 ? -10.167 -10.320 14.503 1.00 79.62 91 ILE A O 1
ATOM 695 N N . GLY A 1 92 ? -9.809 -8.651 15.984 1.00 70.94 92 GLY A N 1
ATOM 696 C CA . GLY A 1 92 ? -10.870 -9.019 16.917 1.00 70.94 92 GLY A CA 1
ATOM 697 C C . GLY A 1 92 ? -10.430 -10.100 17.910 1.00 70.94 92 GLY A C 1
ATOM 698 O O . GLY A 1 92 ? -9.566 -10.930 17.633 1.00 70.94 92 GLY A O 1
ATOM 699 N N . SER A 1 93 ? -11.013 -10.070 19.104 1.00 61.88 93 SER A N 1
ATOM 700 C CA . SER A 1 93 ? -10.960 -11.183 20.051 1.00 61.88 93 SER A CA 1
ATOM 701 C C . SER A 1 93 ? -12.065 -12.169 19.678 1.00 61.88 93 SER A C 1
ATOM 703 O O . SER A 1 93 ? -13.234 -11.776 19.675 1.00 61.88 93 SER A O 1
ATOM 705 N N . 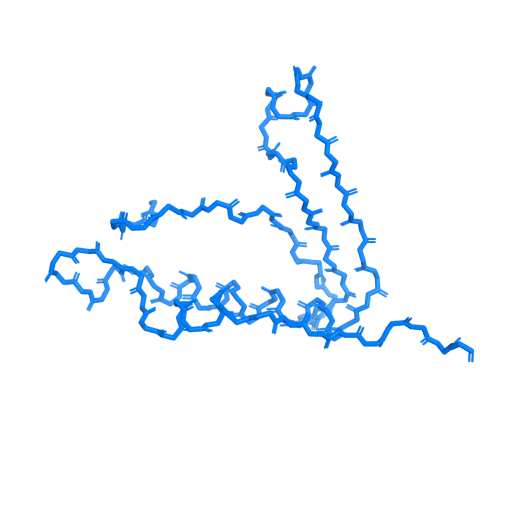ALA A 1 94 ? -11.694 -13.400 19.327 1.00 53.53 94 ALA A N 1
ATOM 706 C CA . ALA A 1 94 ? -12.644 -14.507 19.227 1.00 53.53 94 ALA A CA 1
ATOM 707 C C . ALA A 1 94 ? -13.217 -14.862 20.607 1.00 53.53 94 ALA A C 1
ATOM 709 O O . ALA A 1 94 ? -12.468 -14.715 21.603 1.00 53.53 94 ALA A O 1
#

Foldseek 3Di:
DLQAPDDPQWDKDFDDDPNQTFKMKGWNADPDPCSPPPDDIDIDIDGHRVVSVLVVVLVVQSVVCPPPPDVVGHRDPVNVVSVVDDDDDDDDDD

Secondary stru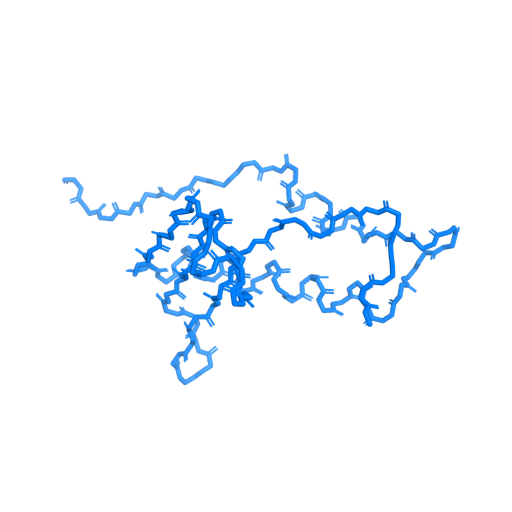cture (DSSP, 8-state):
----SS-----EEEEEETTEEEEEEEES--SSHHHHHTS---EEEE--HHHHHHHHHHHHHHHHT-S--SSS----HHHHHHHTS------S--

Sequence (94 aa):
MLKSKGLGHNKFVVVSEDGEPKKVWTGSTNWSTTGLCTQVNNGLLIEDAAVAAHFRKNWDLLKDASPPKTDPANFTPALIADNDAPKTFTIGSA

pLDDT: mean 93.16, std 7.37, range [53.53, 98.31]